Protein AF-Q08YK0-F1 (afdb_monomer)

Foldseek 3Di:
DDWDADPVGFIWDDDPPDTDTHDADPCQAAADDDDDADPQWDFDADPNSNPDPGCRHPHIHGLVPDPDDDFWDQADPDPPDDPVRRGTGGPDDPPDPDPPCVSVD

Structure (mmCIF, N/CA/C/O backbone):
data_AF-Q08YK0-F1
#
_entry.id   AF-Q08YK0-F1
#
loop_
_atom_site.group_PDB
_atom_site.id
_atom_site.type_symbol
_atom_site.label_atom_id
_atom_site.label_alt_id
_atom_site.label_comp_id
_atom_site.label_asym_id
_atom_site.label_entity_id
_atom_site.label_seq_id
_atom_site.pdbx_PDB_ins_code
_atom_site.Cartn_x
_atom_site.Cartn_y
_atom_site.Cartn_z
_atom_site.occupancy
_atom_site.B_iso_or_equiv
_atom_site.auth_seq_id
_atom_site.auth_comp_id
_atom_site.auth_asym_id
_atom_site.auth_atom_id
_atom_site.pdbx_PDB_model_num
ATOM 1 N N . MET A 1 1 ? 3.208 -12.835 19.524 1.00 45.16 1 MET A N 1
ATOM 2 C CA . MET A 1 1 ? 4.374 -13.366 18.784 1.00 45.16 1 MET A CA 1
ATOM 3 C C . MET A 1 1 ? 5.635 -12.758 19.377 1.00 45.16 1 MET A C 1
ATOM 5 O O . MET A 1 1 ? 5.637 -11.539 19.528 1.00 45.16 1 MET A O 1
ATOM 9 N N . PRO A 1 2 ? 6.655 -13.540 19.772 1.00 41.56 2 PRO A N 1
ATOM 10 C CA . PRO A 1 2 ? 7.908 -12.965 20.248 1.00 41.56 2 PRO A CA 1
ATOM 11 C C . PRO A 1 2 ? 8.547 -12.146 19.121 1.00 41.56 2 PRO A C 1
ATOM 13 O O . PRO A 1 2 ? 8.624 -12.598 17.980 1.00 41.56 2 PRO A O 1
ATOM 16 N N . GLN A 1 3 ? 8.937 -10.917 19.440 1.00 61.19 3 GLN A N 1
ATOM 17 C CA . GLN A 1 3 ? 9.507 -9.967 18.492 1.00 61.19 3 GLN A CA 1
ATOM 18 C C . GLN A 1 3 ? 11.016 -9.936 18.719 1.00 61.19 3 GLN A C 1
ATOM 20 O O . GLN A 1 3 ? 11.471 -9.548 19.791 1.00 61.19 3 GLN A O 1
ATOM 25 N N . GLY A 1 4 ? 11.778 -10.420 17.742 1.00 69.44 4 GLY A N 1
ATOM 26 C CA . GLY A 1 4 ? 13.235 -10.311 17.742 1.00 69.44 4 GLY A CA 1
ATOM 27 C C . GLY A 1 4 ? 13.683 -9.089 16.950 1.00 69.44 4 GLY A C 1
ATOM 28 O O . GLY A 1 4 ? 12.941 -8.591 16.103 1.00 69.44 4 GLY A O 1
ATOM 29 N N . PHE A 1 5 ? 14.909 -8.640 17.194 1.00 72.06 5 PHE A N 1
ATOM 30 C CA . PHE A 1 5 ? 15.600 -7.682 16.337 1.00 72.06 5 PHE A CA 1
ATOM 31 C C . PHE A 1 5 ? 16.789 -8.374 15.663 1.00 72.06 5 PHE A C 1
ATOM 33 O O . PHE A 1 5 ? 17.388 -9.281 16.246 1.00 72.06 5 PHE A O 1
ATOM 40 N N . THR A 1 6 ? 17.131 -7.973 14.440 1.00 75.94 6 THR A N 1
ATOM 41 C CA . THR A 1 6 ? 18.410 -8.341 13.820 1.00 75.94 6 THR A CA 1
ATOM 42 C C . THR A 1 6 ? 19.556 -7.607 14.523 1.00 75.94 6 THR A C 1
ATOM 44 O O . THR A 1 6 ? 19.335 -6.627 15.234 1.00 75.94 6 THR A O 1
ATOM 47 N N . GLN A 1 7 ? 20.802 -8.044 14.303 1.00 72.12 7 GLN A N 1
ATOM 48 C CA . GLN A 1 7 ? 21.986 -7.328 14.810 1.00 72.12 7 GLN A CA 1
ATOM 49 C C . GLN A 1 7 ? 22.096 -5.895 14.256 1.00 72.12 7 GLN A C 1
ATOM 51 O O . GLN A 1 7 ? 22.704 -5.037 14.883 1.00 72.12 7 GLN A O 1
ATOM 56 N N . GLU A 1 8 ? 21.464 -5.631 13.112 1.00 75.06 8 GLU A N 1
ATOM 57 C CA . GLU A 1 8 ? 21.407 -4.328 12.440 1.00 75.06 8 GLU A CA 1
ATOM 58 C C . GLU A 1 8 ? 20.214 -3.468 12.908 1.00 75.06 8 GLU A C 1
ATOM 60 O O . GLU A 1 8 ? 19.947 -2.409 12.345 1.00 75.06 8 GLU A O 1
ATOM 65 N N . GLY A 1 9 ? 19.470 -3.914 13.928 1.00 73.38 9 GLY A N 1
ATOM 66 C CA . GLY A 1 9 ? 18.362 -3.162 14.523 1.00 73.38 9 GLY A CA 1
ATOM 67 C C . GLY A 1 9 ? 17.024 -3.273 13.785 1.00 73.38 9 GLY A C 1
ATOM 68 O O . GLY A 1 9 ? 16.065 -2.603 14.166 1.00 73.38 9 GLY A O 1
ATOM 69 N N . ALA A 1 10 ? 16.914 -4.130 12.765 1.00 77.06 10 ALA A N 1
ATOM 70 C CA . ALA A 1 10 ? 15.643 -4.382 12.088 1.00 77.06 10 ALA A CA 1
ATOM 71 C C . ALA A 1 10 ? 14.719 -5.221 12.980 1.00 77.06 10 ALA A C 1
ATOM 73 O O . ALA A 1 10 ? 15.147 -6.218 13.560 1.00 77.06 10 ALA A O 1
ATOM 74 N N . ARG A 1 11 ? 13.436 -4.871 13.066 1.00 78.69 11 ARG A N 1
ATOM 75 C CA . ARG A 1 11 ? 12.419 -5.690 13.739 1.00 78.69 11 ARG A CA 1
ATOM 76 C C . ARG A 1 11 ? 12.080 -6.899 12.869 1.00 78.69 11 ARG A C 1
ATOM 78 O O . ARG A 1 11 ? 11.809 -6.740 11.687 1.00 78.69 11 ARG A O 1
ATOM 85 N N . LEU A 1 12 ? 12.047 -8.099 13.441 1.00 79.69 12 LEU A N 1
ATOM 86 C CA . LEU A 1 12 ? 11.685 -9.317 12.712 1.00 79.69 12 LEU A CA 1
ATOM 87 C C . LEU A 1 12 ? 10.182 -9.596 12.804 1.00 79.69 12 LEU A C 1
ATOM 89 O O . LEU A 1 12 ? 9.645 -9.834 13.891 1.00 79.69 12 LEU A O 1
ATOM 93 N N . GLU A 1 13 ? 9.519 -9.600 11.650 1.00 76.12 13 GLU A N 1
ATOM 94 C CA . GLU A 1 13 ? 8.150 -10.084 11.480 1.00 76.12 13 GLU A CA 1
ATOM 95 C C . GLU A 1 13 ? 8.174 -11.526 10.961 1.00 76.12 13 GLU A C 1
ATOM 97 O O . GLU A 1 13 ? 8.833 -11.846 9.974 1.00 76.12 13 GLU A O 1
ATOM 102 N N . TYR A 1 14 ? 7.450 -12.420 11.631 1.00 79.00 14 TYR A N 1
ATOM 103 C CA . TYR A 1 14 ? 7.334 -13.815 11.214 1.00 79.00 14 TYR A CA 1
ATOM 104 C C . TYR A 1 14 ? 6.021 -14.003 10.460 1.00 79.00 14 TYR A C 1
ATOM 106 O O . TYR A 1 14 ? 4.960 -14.137 11.073 1.00 79.00 14 TYR A O 1
ATOM 114 N N . LEU A 1 15 ? 6.105 -14.009 9.130 1.00 76.44 15 LEU A N 1
ATOM 115 C CA . LEU A 1 15 ? 5.005 -14.393 8.249 1.00 76.44 15 LEU A CA 1
ATOM 116 C C . LEU A 1 15 ? 5.152 -15.878 7.876 1.00 76.44 15 LEU A C 1
ATOM 118 O O . LEU A 1 15 ? 6.265 -16.414 7.936 1.00 76.44 15 LEU A O 1
ATOM 122 N N . PRO A 1 16 ? 4.065 -16.577 7.496 1.00 82.94 16 PRO A N 1
ATOM 123 C CA . PRO A 1 16 ? 4.165 -17.959 7.044 1.00 82.94 16 PRO A CA 1
ATOM 124 C C . PRO A 1 16 ? 5.216 -18.105 5.935 1.00 82.94 16 PRO A C 1
ATOM 126 O O . PRO A 1 16 ? 5.125 -17.458 4.896 1.00 82.94 16 PRO A O 1
ATOM 129 N N . GLY A 1 17 ? 6.218 -18.953 6.169 1.00 78.31 17 GLY A N 1
ATOM 130 C CA . GLY A 1 17 ? 7.243 -19.300 5.182 1.00 78.31 17 GLY A CA 1
ATOM 131 C C . GLY A 1 17 ? 8.576 -18.551 5.284 1.00 78.31 17 GLY A C 1
ATOM 132 O O . GLY A 1 17 ? 9.558 -19.086 4.777 1.00 78.31 17 GLY A O 1
ATOM 133 N N . ALA A 1 18 ? 8.670 -17.390 5.951 1.00 79.50 18 ALA A N 1
ATOM 134 C CA . ALA A 1 18 ? 9.956 -16.702 6.143 1.00 79.50 18 ALA A CA 1
ATOM 135 C C . ALA A 1 18 ? 9.923 -15.589 7.218 1.00 79.50 18 ALA A C 1
ATOM 137 O O . ALA A 1 18 ? 8.891 -14.933 7.405 1.00 79.50 18 ALA A O 1
ATOM 138 N N . PRO A 1 19 ? 11.055 -15.313 7.898 1.00 82.12 19 PRO A N 1
ATOM 139 C CA . PRO A 1 19 ? 11.236 -14.075 8.647 1.00 82.12 19 PRO A CA 1
ATOM 140 C C . PRO A 1 19 ? 11.433 -12.890 7.692 1.00 82.12 19 PRO A C 1
ATOM 142 O O . PRO A 1 19 ? 12.162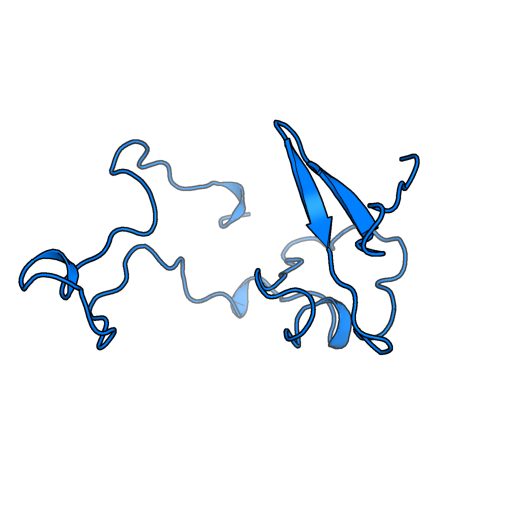 -12.985 6.706 1.00 82.12 19 PRO A O 1
ATOM 145 N N . HIS A 1 20 ? 10.812 -11.762 8.017 1.00 76.25 20 HIS A N 1
ATOM 146 C CA . HIS A 1 20 ? 10.871 -10.528 7.243 1.00 76.25 20 HIS A CA 1
ATOM 147 C C . HIS A 1 20 ? 11.476 -9.420 8.117 1.00 76.25 20 HIS A C 1
ATOM 149 O O . HIS A 1 20 ? 10.877 -9.058 9.136 1.00 76.25 20 HIS A O 1
ATOM 155 N N . PRO A 1 21 ? 12.667 -8.895 7.778 1.00 78.69 21 PRO A N 1
ATOM 156 C CA . PRO A 1 21 ? 13.236 -7.756 8.480 1.00 78.69 21 PRO A CA 1
ATOM 157 C C . PRO A 1 21 ? 12.475 -6.482 8.107 1.00 78.69 21 PRO A C 1
ATOM 159 O O . PRO A 1 21 ? 12.296 -6.152 6.936 1.00 78.69 21 PRO A O 1
ATOM 162 N N . LEU A 1 22 ? 12.033 -5.758 9.124 1.00 73.69 22 LEU A N 1
ATOM 163 C CA . LEU A 1 22 ? 11.403 -4.455 9.018 1.00 73.69 22 LEU A CA 1
ATOM 164 C C . LEU A 1 22 ? 12.361 -3.411 9.576 1.00 73.69 22 LEU A C 1
ATOM 166 O O . LEU A 1 22 ? 12.861 -3.556 10.690 1.00 73.69 22 LEU A O 1
ATOM 170 N N . HIS A 1 23 ? 12.558 -2.325 8.841 1.00 73.50 23 HIS A N 1
ATOM 171 C CA . HIS A 1 23 ? 13.231 -1.129 9.340 1.00 73.50 23 HIS A CA 1
ATOM 172 C C . HIS A 1 23 ? 12.153 -0.082 9.641 1.00 73.50 23 HIS A C 1
ATOM 174 O O . HIS A 1 23 ? 11.753 0.651 8.736 1.00 73.50 23 HIS A O 1
ATOM 180 N N . PRO A 1 24 ? 11.567 -0.081 10.854 1.00 64.50 24 PRO A N 1
ATOM 181 C CA . PRO A 1 24 ? 10.570 0.912 11.209 1.00 64.50 24 PRO A CA 1
ATOM 182 C C . PRO A 1 24 ? 11.254 2.263 11.411 1.00 64.50 24 PRO A C 1
ATOM 184 O O . PRO A 1 24 ? 12.083 2.412 12.308 1.00 64.50 24 PRO A O 1
ATOM 187 N N . ASP A 1 25 ? 10.891 3.255 10.603 1.00 64.44 25 ASP A N 1
ATOM 188 C CA . ASP A 1 25 ? 11.270 4.633 10.888 1.00 64.44 25 ASP A CA 1
ATOM 189 C C . ASP A 1 25 ? 10.519 5.136 12.136 1.00 64.44 25 A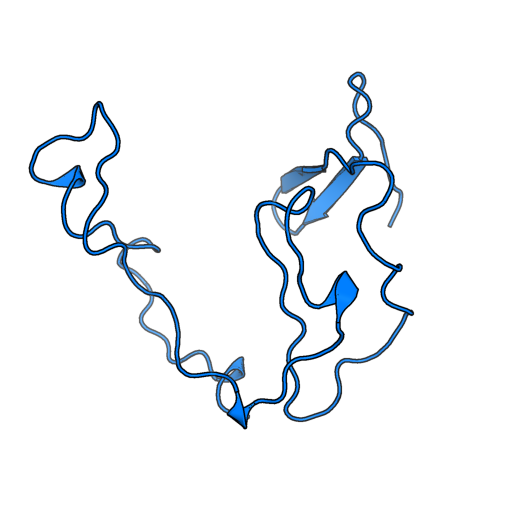SP A C 1
ATOM 191 O O . ASP A 1 25 ? 9.330 4.829 12.320 1.00 64.44 25 ASP A O 1
ATOM 195 N N . PRO A 1 26 ? 11.168 5.927 13.009 1.00 54.19 26 PRO A N 1
ATOM 196 C CA . PRO A 1 26 ? 10.478 6.616 14.090 1.00 54.19 26 PRO A CA 1
ATOM 197 C C . PRO A 1 26 ? 9.372 7.510 13.505 1.00 54.19 26 PRO A C 1
ATOM 199 O O . PRO A 1 26 ? 9.657 8.444 12.761 1.00 54.19 26 PRO A O 1
ATOM 202 N N . GLY A 1 27 ? 8.107 7.225 13.831 1.00 58.34 27 GLY A N 1
ATOM 203 C CA . GLY A 1 27 ? 6.958 8.002 13.344 1.00 58.34 27 GLY A CA 1
ATOM 204 C C . GLY A 1 27 ? 6.108 7.334 12.259 1.00 58.34 27 GLY A C 1
ATOM 205 O O . GLY A 1 27 ? 5.318 8.026 11.618 1.00 58.34 27 GLY A O 1
ATOM 206 N N . GLN A 1 28 ? 6.225 6.014 12.061 1.00 61.25 28 GLN A N 1
ATOM 207 C CA . GLN A 1 28 ? 5.308 5.217 11.229 1.00 61.25 28 GLN A CA 1
ATOM 208 C C . GLN A 1 28 ? 3.854 5.235 11.745 1.00 61.25 28 GLN A C 1
ATOM 210 O O . GLN A 1 28 ? 3.366 4.234 12.263 1.00 61.25 28 GLN A O 1
ATOM 215 N N . GLY A 1 29 ? 3.156 6.356 11.554 1.00 57.97 29 GLY A N 1
ATOM 216 C CA . GLY A 1 29 ? 1.730 6.520 11.830 1.00 57.97 29 GLY A CA 1
ATOM 217 C C . GLY A 1 29 ? 1.320 6.227 13.281 1.00 57.97 29 GLY A C 1
ATOM 218 O O . GLY A 1 29 ? 2.124 5.799 14.110 1.00 57.97 29 GLY A O 1
ATOM 219 N N . PRO A 1 30 ? 0.054 6.475 13.639 1.00 61.12 30 PRO A N 1
ATOM 220 C CA . PRO A 1 30 ? -0.488 5.893 14.850 1.00 61.12 30 PRO A CA 1
ATOM 221 C C . PRO A 1 30 ? -0.464 4.363 14.727 1.00 61.12 30 PRO A C 1
ATOM 223 O O . PRO A 1 30 ? -0.619 3.794 13.643 1.00 61.12 30 PRO A O 1
ATOM 226 N N . ALA A 1 31 ? -0.254 3.680 15.853 1.00 63.91 31 ALA A N 1
ATOM 227 C CA . ALA A 1 31 ? -0.525 2.253 15.904 1.00 63.91 31 ALA A CA 1
ATOM 228 C C . ALA A 1 31 ? -2.003 2.043 15.548 1.00 63.91 31 ALA A C 1
ATOM 230 O O . ALA A 1 31 ? -2.867 2.750 16.069 1.00 63.91 31 ALA A O 1
ATOM 231 N N . LEU A 1 32 ? -2.293 1.082 14.668 1.00 67.69 32 LEU A N 1
ATOM 232 C CA . LEU A 1 32 ? -3.659 0.586 14.561 1.00 67.69 32 LEU A CA 1
ATOM 233 C C . LEU A 1 32 ? -4.019 -0.001 15.916 1.00 67.69 32 LEU A C 1
ATOM 235 O O . LEU A 1 32 ? -3.292 -0.858 16.420 1.00 67.69 32 LEU A O 1
ATOM 239 N N . GLU A 1 33 ? -5.107 0.483 16.500 1.00 69.81 33 GLU A N 1
ATOM 240 C CA . GLU A 1 33 ? -5.656 -0.152 17.686 1.00 69.81 33 GLU A CA 1
ATOM 241 C C . GLU A 1 33 ? -6.016 -1.602 17.356 1.00 69.81 33 GLU A C 1
ATOM 243 O O . GLU A 1 33 ? -6.456 -1.915 16.242 1.00 69.81 33 GLU A O 1
ATOM 248 N N . ASP A 1 34 ? -5.808 -2.490 18.326 1.00 73.69 34 ASP A N 1
ATOM 249 C CA . ASP A 1 34 ? -6.214 -3.881 18.195 1.00 73.69 34 ASP A CA 1
ATOM 250 C C . ASP A 1 34 ? -7.717 -3.929 17.893 1.00 73.69 34 ASP A C 1
ATOM 252 O O . ASP A 1 34 ? -8.546 -3.411 18.642 1.00 73.69 34 ASP A O 1
ATOM 256 N N . GLY A 1 35 ? -8.078 -4.541 16.769 1.00 79.75 35 GLY A N 1
ATOM 257 C CA . GLY A 1 35 ? -9.445 -4.484 16.280 1.00 79.75 35 GLY A CA 1
ATOM 258 C C . GLY A 1 35 ? -9.720 -5.474 15.163 1.00 79.75 35 GLY A C 1
ATOM 259 O O . GLY A 1 35 ? -8.822 -5.969 14.480 1.00 79.75 35 GLY A O 1
ATOM 260 N N . VAL A 1 36 ? -11.002 -5.772 14.981 1.00 89.19 36 VAL A N 1
ATOM 261 C CA . VAL A 1 36 ? -11.488 -6.591 13.870 1.00 89.19 36 VAL A CA 1
ATOM 262 C C . VAL A 1 36 ? -11.846 -5.662 12.717 1.00 89.19 36 VAL A C 1
ATOM 264 O O . VAL A 1 36 ? -12.539 -4.666 12.919 1.00 89.19 36 VAL A O 1
ATOM 267 N N . VAL A 1 37 ? -11.395 -5.992 11.504 1.00 91.50 37 VAL A N 1
ATOM 268 C CA . VAL A 1 37 ? -11.788 -5.255 10.296 1.00 91.50 37 VAL A CA 1
ATOM 269 C C . VAL A 1 37 ? -13.316 -5.335 10.147 1.00 91.50 37 VAL A C 1
ATOM 271 O O . VAL A 1 37 ? -13.853 -6.448 10.117 1.00 91.50 37 VAL A O 1
ATOM 274 N N . PRO A 1 38 ? -14.035 -4.201 10.060 1.00 92.44 38 PRO A N 1
ATOM 275 C CA . PRO A 1 38 ? -15.485 -4.207 9.925 1.00 92.44 38 PRO A CA 1
ATOM 276 C C . PRO A 1 38 ? -15.956 -4.927 8.652 1.00 92.44 38 PRO A C 1
ATOM 278 O O . PRO A 1 38 ? -15.213 -5.011 7.668 1.00 92.44 38 PRO A O 1
ATOM 281 N N . PRO A 1 39 ? -17.217 -5.391 8.609 1.00 94.62 39 PRO A N 1
ATOM 282 C CA . PRO A 1 39 ? -17.804 -5.911 7.379 1.00 94.62 39 PRO A CA 1
ATOM 283 C C . PRO A 1 39 ? -17.685 -4.907 6.225 1.00 94.62 39 PRO A C 1
ATOM 285 O O . PRO A 1 39 ? -17.862 -3.702 6.420 1.00 94.62 39 PRO A O 1
ATOM 288 N N . ARG A 1 40 ? -17.406 -5.408 5.013 1.00 95.12 40 ARG A N 1
ATOM 289 C CA . ARG A 1 40 ? -17.235 -4.609 3.783 1.00 95.12 40 ARG A CA 1
ATOM 290 C C . ARG A 1 40 ? -16.152 -3.523 3.866 1.00 95.12 40 ARG A C 1
ATOM 292 O O . ARG A 1 40 ? -16.206 -2.550 3.117 1.00 95.12 40 ARG A O 1
ATOM 299 N N . HIS A 1 41 ? -15.175 -3.694 4.750 1.00 94.81 41 HIS A N 1
ATOM 300 C CA . HIS A 1 41 ? -13.999 -2.841 4.848 1.00 94.81 41 HIS A CA 1
ATOM 301 C C . HIS A 1 41 ? -12.722 -3.653 4.639 1.00 94.81 41 HIS A C 1
ATOM 303 O O . HIS A 1 41 ? -12.707 -4.875 4.780 1.00 94.81 41 HIS A O 1
ATOM 309 N N . TYR A 1 42 ? -11.643 -2.954 4.307 1.00 94.19 42 TYR A N 1
ATOM 310 C CA . TYR A 1 42 ? -10.346 -3.546 4.026 1.00 94.19 42 TYR A CA 1
ATOM 311 C C . TYR A 1 42 ? -9.256 -2.831 4.813 1.00 94.19 42 TYR A C 1
ATOM 313 O O . TYR A 1 42 ? -9.176 -1.603 4.825 1.00 94.19 42 TYR A O 1
ATOM 321 N N . LEU A 1 43 ? -8.391 -3.624 5.440 1.00 92.06 43 LEU A N 1
ATOM 322 C CA . LEU A 1 43 ? -7.088 -3.169 5.897 1.00 92.06 43 LEU A CA 1
ATOM 323 C C . LEU A 1 43 ? -6.130 -3.215 4.703 1.00 92.06 43 LEU A C 1
ATOM 325 O O . LEU A 1 43 ? -5.906 -4.295 4.153 1.00 92.06 43 LEU A O 1
ATOM 329 N N . VAL A 1 44 ? -5.567 -2.073 4.305 1.00 92.56 44 VAL A N 1
ATOM 330 C CA . VAL A 1 44 ? -4.569 -2.012 3.226 1.00 92.56 44 VAL A CA 1
ATOM 331 C C . VAL A 1 44 ? -3.234 -1.521 3.763 1.00 92.56 44 VAL A C 1
ATOM 333 O O . VAL A 1 44 ? -3.176 -0.624 4.602 1.00 92.56 44 VAL A O 1
ATOM 336 N N . LEU A 1 45 ? -2.156 -2.137 3.288 1.00 89.06 45 LEU A N 1
ATOM 337 C CA 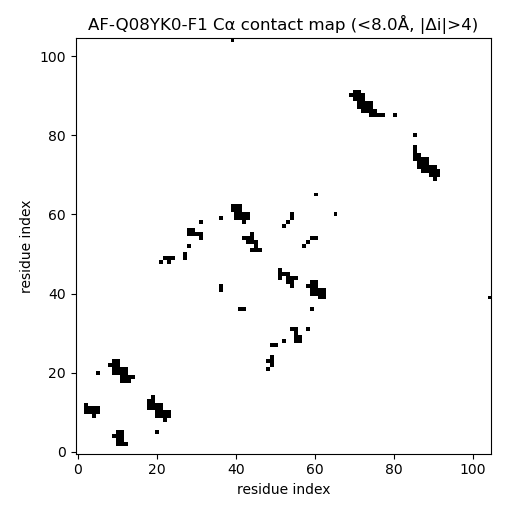. LEU A 1 45 ? -0.791 -1.870 3.724 1.00 89.06 45 LEU A CA 1
ATOM 338 C C . LEU A 1 45 ? 0.103 -1.778 2.491 1.00 89.06 45 LEU A C 1
ATOM 340 O O . LEU A 1 45 ? -0.030 -2.595 1.579 1.00 89.06 45 LEU A O 1
ATOM 344 N N . GLY A 1 46 ? 0.994 -0.790 2.456 1.00 87.69 46 GLY A N 1
ATOM 345 C CA . GLY A 1 46 ? 1.999 -0.692 1.400 1.00 87.69 46 GLY A CA 1
ATOM 346 C C . GLY A 1 46 ? 3.228 -1.545 1.707 1.00 87.69 46 GLY A C 1
ATOM 347 O O . GLY A 1 46 ? 3.689 -1.581 2.846 1.00 87.69 46 GLY A O 1
ATOM 348 N N . ASP A 1 47 ? 3.810 -2.175 0.685 1.00 84.38 47 ASP A N 1
ATOM 349 C CA . ASP A 1 47 ? 5.006 -3.018 0.847 1.00 84.38 47 ASP A CA 1
ATOM 350 C C . ASP A 1 47 ? 6.209 -2.226 1.382 1.00 84.38 47 ASP A C 1
ATOM 352 O O . ASP A 1 47 ? 6.970 -2.720 2.215 1.00 84.38 47 ASP A O 1
ATOM 356 N N . HIS A 1 48 ? 6.351 -0.956 0.980 1.00 83.19 48 HIS A N 1
ATOM 357 C CA . HIS A 1 48 ? 7.346 -0.049 1.552 1.00 83.19 48 HIS A CA 1
ATOM 358 C C . HIS A 1 48 ? 6.857 0.500 2.899 1.00 83.19 48 HIS A C 1
ATOM 360 O O . HIS A 1 48 ? 6.536 1.679 3.040 1.00 83.19 48 HIS A O 1
ATOM 366 N N . ARG A 1 49 ? 6.787 -0.385 3.900 1.00 79.00 49 ARG A N 1
ATOM 367 C CA . ARG A 1 49 ? 6.162 -0.136 5.207 1.00 79.00 49 ARG A CA 1
ATOM 368 C C . ARG A 1 49 ? 6.620 1.165 5.865 1.00 79.00 49 ARG A C 1
ATOM 370 O O . ARG A 1 49 ? 5.774 1.850 6.441 1.00 79.00 49 ARG A O 1
ATOM 377 N N . GLY A 1 50 ? 7.922 1.475 5.817 1.00 75.69 50 GLY A N 1
ATOM 378 C CA . GLY A 1 50 ? 8.545 2.694 6.368 1.00 75.69 50 GLY A CA 1
ATOM 379 C C . GLY A 1 50 ? 8.007 3.989 5.761 1.00 75.69 50 GLY A C 1
ATOM 380 O O . GLY A 1 50 ? 7.841 4.979 6.461 1.00 75.69 50 GLY A O 1
ATOM 381 N N . ASN A 1 51 ? 7.629 3.940 4.485 1.00 80.31 51 ASN A N 1
ATOM 382 C CA . ASN A 1 51 ? 7.278 5.102 3.680 1.00 80.31 51 ASN A CA 1
ATOM 383 C C . ASN A 1 51 ? 5.937 4.899 2.953 1.00 80.31 51 ASN A C 1
ATOM 385 O O . ASN A 1 51 ? 5.825 5.063 1.737 1.00 80.31 51 ASN A O 1
ATOM 389 N N . SER A 1 52 ? 4.912 4.485 3.699 1.00 82.94 52 SER A N 1
ATOM 390 C CA . SER A 1 52 ? 3.556 4.329 3.177 1.00 82.94 52 SER A CA 1
ATOM 391 C C . SER A 1 52 ? 2.550 4.992 4.110 1.00 82.94 52 SER A C 1
ATOM 393 O O . SER A 1 52 ? 2.459 4.642 5.285 1.00 82.94 52 SER A O 1
ATOM 395 N N . SER A 1 53 ? 1.787 5.945 3.571 1.00 88.12 53 SER A N 1
ATOM 396 C CA . SER A 1 53 ? 0.574 6.457 4.209 1.00 88.12 53 SER A CA 1
ATOM 397 C C . SER A 1 53 ? -0.576 5.522 3.846 1.00 88.12 53 SER A C 1
ATOM 399 O O . SER A 1 53 ? -1.222 5.687 2.811 1.00 88.12 53 SER A O 1
ATOM 401 N N . ASP A 1 54 ? -0.783 4.494 4.663 1.00 89.25 54 ASP A N 1
ATOM 402 C CA . ASP A 1 54 ? -1.786 3.447 4.453 1.00 89.25 54 ASP A CA 1
ATOM 403 C C . ASP A 1 54 ? -2.786 3.379 5.620 1.00 89.25 54 ASP A C 1
ATOM 405 O O . ASP A 1 54 ? -2.885 4.327 6.403 1.00 89.25 54 ASP A O 1
ATOM 409 N N . SER A 1 55 ? -3.546 2.285 5.758 1.00 90.00 55 SER A N 1
ATOM 410 C CA . SER A 1 55 ? -4.588 2.176 6.786 1.00 90.00 55 SER A CA 1
ATOM 411 C C . SER A 1 55 ? -4.094 2.434 8.209 1.00 90.00 55 SER A C 1
ATOM 413 O O . SER A 1 55 ? -4.901 2.797 9.060 1.00 90.00 55 SER A O 1
ATOM 415 N N . ARG A 1 56 ? -2.786 2.315 8.476 1.00 85.50 56 ARG A N 1
ATOM 416 C CA . ARG A 1 56 ? -2.198 2.713 9.762 1.00 85.50 56 ARG A CA 1
ATOM 417 C C . ARG A 1 56 ? -2.369 4.198 10.064 1.00 85.50 56 ARG A C 1
ATOM 419 O O . ARG A 1 56 ? -2.548 4.559 11.214 1.00 85.50 56 ARG A O 1
ATOM 426 N N . ALA A 1 57 ? -2.333 5.050 9.044 1.00 84.31 57 ALA A N 1
ATOM 427 C CA . ALA A 1 57 ? -2.462 6.495 9.184 1.00 84.31 57 ALA A CA 1
ATOM 428 C C . ALA A 1 57 ? -3.914 6.986 9.127 1.00 84.31 57 ALA A C 1
ATOM 430 O O . ALA A 1 57 ? -4.247 7.960 9.799 1.00 84.31 57 ALA A O 1
ATOM 431 N N . TRP A 1 58 ? -4.768 6.345 8.322 1.00 87.94 58 TRP A N 1
ATOM 432 C CA . TRP A 1 58 ? -6.092 6.889 7.983 1.00 87.94 58 TRP A CA 1
ATOM 433 C C . TRP A 1 58 ? -7.268 5.900 8.107 1.00 87.94 58 TRP A C 1
ATOM 435 O O . TRP A 1 58 ? -8.399 6.267 7.795 1.00 87.94 58 TRP A O 1
ATOM 445 N N . GLY A 1 59 ? -7.053 4.678 8.608 1.00 89.12 59 GLY A N 1
ATOM 446 C CA . GLY A 1 59 ? -8.118 3.711 8.914 1.00 89.12 59 GLY A CA 1
ATOM 447 C C . GLY A 1 59 ? -8.480 2.749 7.773 1.00 89.12 59 GLY A C 1
ATOM 448 O O . GLY A 1 59 ? -7.741 2.580 6.804 1.00 89.12 59 GLY A O 1
ATOM 449 N N . PHE A 1 60 ? -9.606 2.043 7.902 1.00 92.69 60 PHE A N 1
ATOM 450 C CA . PHE A 1 60 ? -10.019 1.016 6.935 1.00 92.69 60 PHE A CA 1
ATOM 451 C C . PHE A 1 60 ? -10.652 1.604 5.662 1.00 92.69 60 PHE A C 1
ATOM 453 O O . PHE A 1 60 ? -11.318 2.635 5.704 1.00 92.69 60 PHE A O 1
ATOM 460 N N . VAL A 1 61 ? -10.500 0.907 4.531 1.00 94.12 61 VAL A N 1
ATOM 461 C CA . VAL A 1 61 ? -11.075 1.295 3.231 1.00 94.12 61 VAL A CA 1
ATOM 462 C C . VAL A 1 61 ? -12.436 0.620 3.020 1.00 94.12 61 VAL A C 1
ATOM 464 O O . VAL A 1 61 ? -12.483 -0.611 3.017 1.00 94.12 61 VAL A O 1
ATOM 467 N N . PRO A 1 62 ? -13.530 1.361 2.778 1.00 96.06 62 PRO A N 1
ATOM 468 C CA . PRO A 1 62 ? -14.813 0.774 2.390 1.00 96.06 62 PRO A CA 1
ATOM 469 C C . PRO A 1 62 ? -14.754 0.065 1.026 1.00 96.06 62 PRO A C 1
ATOM 471 O O . PRO A 1 62 ? -14.062 0.514 0.108 1.00 96.06 62 PRO A O 1
ATOM 474 N N . ARG A 1 63 ? -15.508 -1.029 0.856 1.00 95.44 63 ARG A N 1
ATOM 475 C CA . ARG A 1 63 ? -15.522 -1.858 -0.369 1.00 95.44 63 ARG A CA 1
ATOM 476 C C . ARG A 1 63 ? -15.779 -1.061 -1.645 1.00 95.44 63 ARG A C 1
ATOM 478 O O . ARG A 1 63 ? -15.195 -1.375 -2.684 1.00 95.44 63 ARG A O 1
ATOM 485 N N . GLU A 1 64 ? -16.678 -0.092 -1.581 1.00 96.69 64 GLU A N 1
ATOM 486 C CA . GLU A 1 64 ? -17.091 0.774 -2.688 1.00 96.69 64 GLU A CA 1
ATOM 487 C C . GLU A 1 64 ? -15.956 1.643 -3.241 1.00 96.69 64 GLU A C 1
ATOM 489 O O . GLU A 1 64 ? -16.008 2.027 -4.406 1.00 96.69 64 GLU A O 1
ATOM 494 N N . ASN A 1 65 ? -14.902 1.884 -2.457 1.00 97.06 65 ASN A N 1
ATOM 495 C CA . ASN A 1 65 ? -13.737 2.648 -2.901 1.00 97.06 65 ASN A CA 1
ATOM 49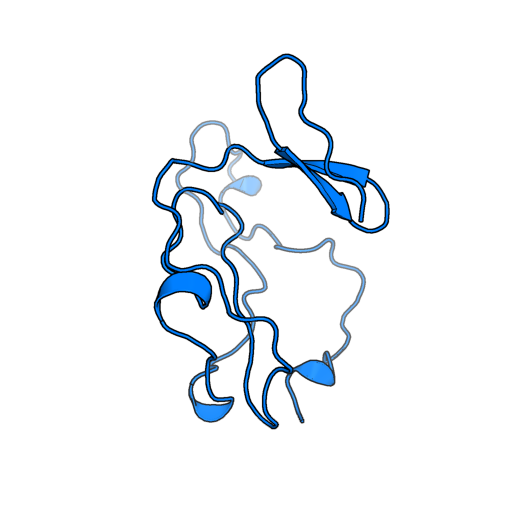6 C C . ASN A 1 65 ? -12.723 1.786 -3.679 1.00 97.06 65 ASN A C 1
ATOM 498 O O . ASN A 1 65 ? -11.761 2.318 -4.233 1.00 97.06 65 ASN A O 1
ATOM 502 N N . LEU A 1 66 ? -12.901 0.458 -3.733 1.00 94.94 66 LEU A N 1
ATOM 503 C CA . LEU A 1 66 ? -11.998 -0.435 -4.461 1.00 94.94 66 LEU A CA 1
ATOM 504 C C . LEU A 1 66 ? -12.387 -0.547 -5.940 1.00 94.94 66 LEU A C 1
ATOM 506 O O . LEU A 1 66 ? -13.410 -1.145 -6.280 1.00 94.94 66 LEU A O 1
ATOM 510 N N . LEU A 1 67 ? -11.507 -0.056 -6.816 1.00 94.50 67 LEU A N 1
ATOM 511 C CA . LEU A 1 67 ? -11.692 -0.093 -8.272 1.00 94.50 67 LEU A CA 1
ATOM 512 C C . LEU A 1 67 ? -11.355 -1.452 -8.901 1.00 94.50 67 LEU A C 1
ATOM 514 O O . LEU A 1 67 ? -12.012 -1.881 -9.845 1.00 94.50 67 LEU A O 1
ATOM 518 N N . GLY A 1 68 ? -10.325 -2.140 -8.408 1.00 90.94 68 GLY A N 1
ATOM 519 C CA . GLY A 1 68 ? -9.863 -3.392 -9.001 1.00 90.94 68 GLY A CA 1
ATOM 520 C C . GLY A 1 68 ? -8.524 -3.862 -8.444 1.00 90.94 68 GLY A C 1
ATOM 521 O O . GLY A 1 68 ? -7.992 -3.290 -7.495 1.00 90.94 68 GLY A O 1
ATOM 522 N N . ARG A 1 69 ? -7.982 -4.923 -9.047 1.00 88.31 69 ARG A N 1
ATOM 523 C CA . ARG A 1 69 ? -6.702 -5.537 -8.671 1.00 88.31 69 ARG A CA 1
ATOM 524 C C . ARG A 1 69 ? -5.638 -5.217 -9.718 1.00 88.31 69 ARG A C 1
ATOM 526 O O . ARG A 1 69 ? -5.867 -5.439 -10.904 1.00 88.31 69 ARG A O 1
ATOM 533 N N . ALA A 1 70 ? -4.466 -4.760 -9.283 1.00 90.31 70 ALA A N 1
ATOM 534 C CA . ALA A 1 70 ? -3.303 -4.643 -10.158 1.00 90.31 70 ALA A CA 1
ATOM 535 C C . ALA A 1 70 ? -2.799 -6.045 -10.552 1.00 90.31 70 ALA A C 1
ATOM 537 O O . ALA A 1 70 ? -2.591 -6.893 -9.685 1.00 90.31 70 ALA A O 1
ATOM 538 N N . VAL A 1 71 ? -2.618 -6.295 -11.853 1.00 87.38 71 VAL A N 1
ATOM 539 C CA . VAL A 1 71 ? -2.230 -7.621 -12.387 1.00 87.38 71 VAL A CA 1
ATOM 540 C C . VAL A 1 71 ? -0.905 -7.620 -13.151 1.00 87.38 71 VAL A C 1
ATOM 542 O O . VAL A 1 71 ? -0.228 -8.644 -13.210 1.00 87.38 71 VAL A O 1
ATOM 545 N N . ALA A 1 72 ? -0.507 -6.478 -13.704 1.00 89.69 72 ALA A N 1
ATOM 546 C CA . ALA A 1 72 ? 0.722 -6.334 -14.470 1.00 89.69 72 ALA A CA 1
ATOM 547 C C . ALA A 1 72 ? 1.225 -4.889 -14.414 1.00 89.69 72 ALA A C 1
ATOM 549 O O . ALA A 1 72 ? 0.449 -3.953 -14.206 1.00 89.69 72 ALA A O 1
ATOM 550 N N . ILE A 1 73 ? 2.522 -4.718 -14.649 1.00 90.06 73 ILE A N 1
ATOM 551 C CA . ILE A 1 73 ? 3.147 -3.430 -14.929 1.00 90.06 73 ILE A CA 1
ATOM 552 C C . ILE A 1 73 ? 3.209 -3.302 -16.456 1.00 90.06 73 ILE A C 1
ATOM 554 O O . ILE A 1 73 ? 3.958 -4.047 -17.095 1.00 90.06 73 ILE A O 1
ATOM 558 N N . PRO A 1 74 ? 2.434 -2.392 -17.072 1.00 90.50 74 PRO A N 1
ATOM 559 C CA . PRO A 1 74 ? 2.402 -2.276 -18.528 1.00 90.50 74 PRO A CA 1
ATOM 560 C C . PRO A 1 74 ? 3.737 -1.780 -19.095 1.00 90.50 74 PRO A C 1
ATOM 562 O O . PRO A 1 74 ? 4.124 -2.193 -20.186 1.00 90.50 74 PRO A O 1
ATOM 565 N N . TYR A 1 75 ? 4.454 -0.937 -18.347 1.00 93.69 75 TYR A N 1
ATOM 566 C CA . TYR A 1 75 ? 5.728 -0.350 -18.747 1.00 93.69 75 TYR A CA 1
ATOM 567 C C . TYR A 1 75 ? 6.601 -0.004 -17.532 1.00 93.69 75 TYR A C 1
ATOM 569 O O . TYR A 1 75 ? 6.083 0.501 -16.534 1.00 93.69 75 TYR A O 1
ATOM 577 N N . SER A 1 76 ? 7.919 -0.204 -17.632 1.00 9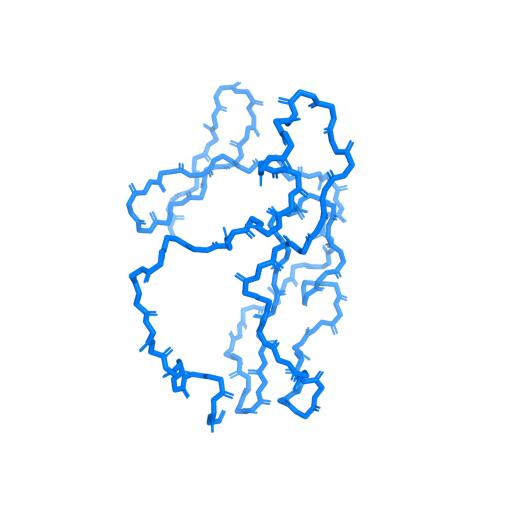2.12 76 SER A N 1
ATOM 578 C CA . SER A 1 76 ? 8.897 0.249 -16.632 1.00 92.12 76 SER A CA 1
ATOM 579 C C . SER A 1 76 ? 10.084 0.974 -17.278 1.00 92.12 76 SER A C 1
ATOM 581 O O . SER A 1 76 ? 10.772 0.390 -18.114 1.00 92.12 76 SER A O 1
ATOM 583 N N . PRO A 1 77 ? 10.402 2.224 -16.884 1.00 91.38 77 PRO A N 1
ATOM 584 C CA . PRO A 1 77 ? 11.532 2.948 -17.453 1.00 91.38 77 PRO A CA 1
ATOM 585 C C . PRO A 1 77 ? 12.892 2.468 -16.930 1.00 91.38 77 PRO A C 1
ATOM 587 O O . PRO A 1 77 ? 13.904 2.883 -17.491 1.00 91.38 77 PRO A O 1
ATOM 590 N N . ARG A 1 78 ? 12.918 1.613 -15.894 1.00 90.75 78 ARG A N 1
ATOM 591 C CA . ARG A 1 78 ? 14.126 1.190 -15.171 1.00 90.75 78 ARG A CA 1
ATOM 592 C C . ARG A 1 78 ? 15.256 0.796 -16.130 1.00 90.75 78 ARG A C 1
ATOM 594 O O . ARG A 1 78 ? 15.051 0.075 -17.110 1.00 90.75 78 ARG A O 1
ATOM 601 N N . GLU A 1 79 ? 16.456 1.281 -15.839 1.00 92.56 79 GLU A N 1
ATOM 602 C CA . GLU A 1 79 ? 17.659 0.900 -16.576 1.00 92.56 79 GLU A CA 1
ATOM 603 C C . GLU A 1 79 ? 18.004 -0.580 -16.350 1.00 92.56 79 GLU A C 1
ATOM 605 O O . GLU A 1 79 ? 17.698 -1.154 -15.304 1.00 92.56 79 GLU A O 1
ATOM 610 N N . GLY A 1 80 ? 18.626 -1.213 -17.345 1.00 87.56 80 GLY A N 1
ATOM 611 C CA . GLY A 1 80 ? 19.027 -2.623 -17.269 1.00 87.56 80 GLY A CA 1
ATOM 612 C C . GLY A 1 80 ? 17.927 -3.644 -17.586 1.00 87.56 80 GLY A C 1
ATOM 613 O O . GLY A 1 80 ? 18.196 -4.83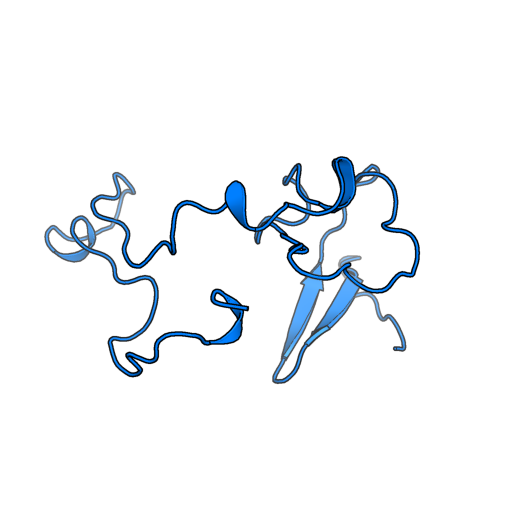7 -17.525 1.00 87.56 80 GLY A O 1
ATOM 614 N N . LEU A 1 81 ? 16.717 -3.207 -17.955 1.00 86.56 81 LEU A N 1
ATOM 615 C CA . LEU A 1 81 ? 15.679 -4.091 -18.499 1.00 86.56 81 LEU A CA 1
ATOM 616 C C . LEU A 1 81 ? 15.870 -4.291 -20.007 1.00 86.56 81 LEU A C 1
ATOM 618 O O . LEU A 1 81 ? 16.042 -3.309 -20.742 1.00 86.56 81 LEU A O 1
ATOM 622 N N . SER A 1 82 ? 15.766 -5.533 -20.485 1.00 85.69 82 SER A N 1
ATOM 623 C CA . SER A 1 82 ? 15.666 -5.821 -21.919 1.00 85.69 82 SER A CA 1
ATOM 624 C C . SER A 1 82 ? 14.385 -5.233 -22.523 1.00 85.69 82 SER A C 1
ATOM 626 O O . SER A 1 82 ? 13.435 -4.879 -21.821 1.00 85.69 82 SER A O 1
ATOM 628 N N . GLY A 1 83 ? 14.326 -5.163 -23.858 1.00 82.44 83 GLY A N 1
ATOM 629 C CA . GLY A 1 83 ? 13.142 -4.674 -24.567 1.00 82.44 83 GLY A CA 1
AT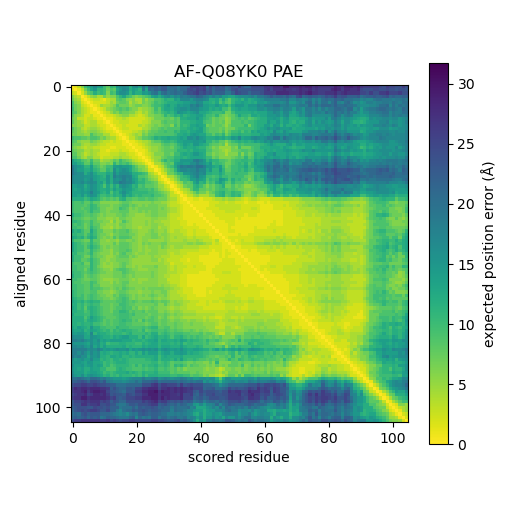OM 630 C C . GLY A 1 83 ? 11.860 -5.413 -24.173 1.00 82.44 83 GLY A C 1
ATOM 631 O O . GLY A 1 83 ? 10.828 -4.776 -24.022 1.00 82.44 83 GLY A O 1
ATOM 632 N N . ARG A 1 84 ? 11.921 -6.728 -23.929 1.00 80.81 84 ARG A N 1
ATOM 633 C CA . ARG A 1 84 ? 10.756 -7.512 -23.491 1.00 80.81 84 ARG A CA 1
ATOM 634 C C . ARG A 1 84 ? 10.443 -7.327 -22.007 1.00 80.81 84 ARG A C 1
ATOM 636 O O . ARG A 1 84 ? 9.278 -7.296 -21.662 1.00 80.81 84 ARG A O 1
ATOM 643 N N . GLU A 1 85 ? 11.441 -7.179 -21.140 1.00 82.12 85 GLU A N 1
ATOM 644 C CA . GLU A 1 85 ? 11.217 -6.961 -19.697 1.00 82.12 85 GLU A CA 1
ATOM 645 C C . GLU A 1 85 ? 10.700 -5.553 -19.383 1.00 82.12 85 GLU A C 1
ATOM 647 O O . GLU A 1 85 ? 10.112 -5.319 -18.333 1.00 82.12 85 GLU A O 1
ATOM 652 N N . ARG A 1 86 ? 10.910 -4.598 -20.292 1.00 89.81 86 ARG A N 1
ATOM 653 C CA . ARG A 1 86 ? 10.401 -3.227 -20.179 1.00 89.81 86 ARG A CA 1
ATOM 654 C C . ARG A 1 86 ? 8.883 -3.143 -20.300 1.00 89.81 86 ARG A C 1
ATOM 656 O O . ARG A 1 86 ? 8.283 -2.234 -19.729 1.00 89.81 86 ARG A O 1
ATOM 663 N N . TRP A 1 87 ? 8.285 -4.060 -21.050 1.00 88.00 87 TRP A N 1
ATOM 664 C CA . TRP A 1 87 ? 6.868 -4.063 -21.378 1.00 88.00 87 TRP A CA 1
ATOM 665 C C . TRP A 1 87 ? 6.209 -5.302 -20.783 1.00 88.00 87 TRP A C 1
ATOM 667 O O . TRP A 1 87 ? 6.702 -6.408 -20.958 1.00 88.00 87 TRP A O 1
ATOM 677 N N . TRP A 1 88 ? 5.060 -5.127 -20.134 1.00 84.44 88 TRP A N 1
ATOM 678 C CA . TRP A 1 88 ? 4.235 -6.241 -19.655 1.00 84.44 88 TRP A CA 1
ATOM 679 C C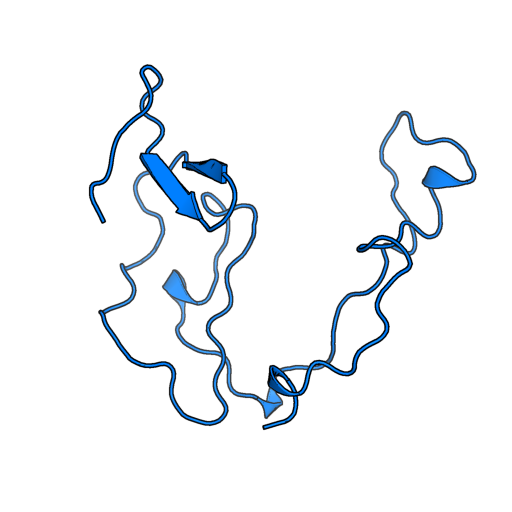 . TRP A 1 88 ? 4.928 -7.178 -18.643 1.00 84.44 88 TRP A C 1
ATOM 681 O O . TRP A 1 88 ? 5.119 -8.371 -18.886 1.00 84.44 88 TRP A O 1
ATOM 691 N N . ILE A 1 89 ? 5.266 -6.644 -17.466 1.00 87.44 89 ILE A N 1
ATOM 692 C CA . ILE A 1 89 ? 5.789 -7.447 -16.351 1.00 87.44 89 ILE A CA 1
ATOM 693 C C . ILE A 1 89 ? 4.600 -7.970 -15.532 1.00 87.44 89 ILE A C 1
ATOM 695 O O . ILE A 1 89 ? 3.880 -7.161 -14.938 1.00 87.44 89 ILE A O 1
ATOM 699 N N . PRO A 1 90 ? 4.355 -9.287 -15.469 1.00 82.81 90 PRO A N 1
ATOM 700 C CA . PRO A 1 90 ? 3.265 -9.821 -14.665 1.00 82.81 90 PRO A CA 1
ATOM 701 C C . PRO A 1 90 ? 3.594 -9.699 -13.167 1.00 82.81 90 PRO A C 1
ATOM 703 O O . PRO A 1 90 ? 4.719 -9.969 -12.750 1.00 82.81 90 PRO A O 1
ATOM 706 N N . LEU A 1 91 ? 2.617 -9.299 -12.341 1.00 80.62 91 LEU A N 1
ATOM 707 C CA . LEU A 1 91 ? 2.810 -9.163 -10.883 1.00 80.62 91 LEU A CA 1
ATOM 708 C C . LEU A 1 91 ? 2.740 -10.507 -10.133 1.00 80.62 91 LEU A C 1
ATOM 710 O O . LEU A 1 91 ? 3.069 -10.578 -8.952 1.00 80.62 91 LEU A O 1
ATOM 714 N N . ARG A 1 92 ? 2.316 -11.577 -10.812 1.00 73.19 92 ARG A N 1
ATOM 715 C CA . ARG A 1 92 ? 2.396 -12.969 -10.349 1.00 73.19 92 ARG A CA 1
ATOM 716 C C . ARG A 1 92 ? 2.848 -13.858 -11.502 1.00 73.19 92 ARG A C 1
ATOM 718 O O . ARG A 1 92 ? 2.569 -13.541 -12.655 1.00 73.19 92 ARG A O 1
ATOM 725 N N . ALA A 1 93 ? 3.513 -14.974 -11.198 1.00 56.59 93 ALA A N 1
ATOM 726 C CA . ALA A 1 93 ? 3.686 -16.037 -12.185 1.00 56.59 93 ALA A CA 1
ATOM 727 C C . ALA A 1 93 ? 2.300 -16.435 -12.724 1.00 56.59 93 ALA A C 1
ATOM 729 O O . ALA A 1 93 ? 1.329 -16.419 -11.971 1.00 56.59 93 ALA A O 1
ATOM 730 N N . ALA A 1 94 ? 2.197 -16.731 -14.019 1.00 50.22 94 ALA A N 1
ATOM 731 C CA . ALA A 1 94 ? 0.935 -16.900 -14.749 1.00 50.22 94 ALA A CA 1
ATOM 732 C C . ALA A 1 94 ? 0.061 -18.096 -14.302 1.00 50.22 94 ALA A C 1
ATOM 734 O O . ALA A 1 94 ? -0.895 -18.442 -14.988 1.00 50.22 94 ALA A O 1
ATOM 735 N N . GLU A 1 95 ? 0.346 -18.710 -13.157 1.00 47.84 95 GLU A N 1
ATOM 736 C CA . GLU A 1 95 ? -0.409 -19.825 -12.603 1.00 47.84 95 GLU A CA 1
ATOM 737 C C . GLU A 1 95 ? -1.089 -19.385 -11.304 1.00 47.84 95 GLU A C 1
ATOM 739 O O . GLU A 1 95 ? -0.486 -19.337 -10.238 1.00 47.84 95 GLU A O 1
ATOM 744 N N . GLU A 1 96 ? -2.334 -18.937 -11.464 1.00 48.97 96 GLU A N 1
ATOM 745 C CA . GLU A 1 96 ? -3.517 -19.203 -10.629 1.00 48.97 96 GLU A CA 1
ATOM 746 C C . GLU A 1 96 ? -4.521 -18.064 -10.829 1.00 48.97 96 GLU A C 1
ATOM 748 O O . GLU A 1 96 ? -4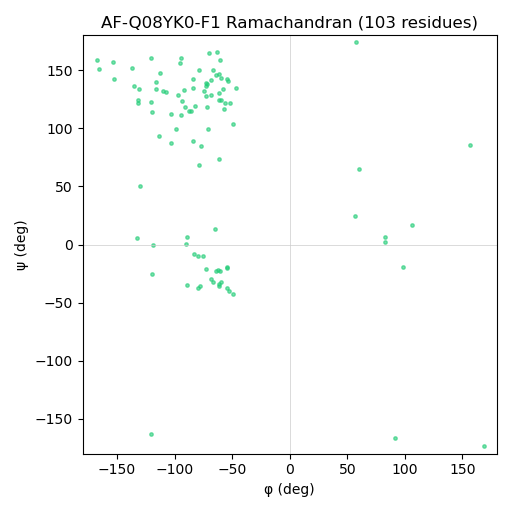.582 -17.051 -10.121 1.00 48.97 96 GLU A O 1
ATOM 753 N N . GLU A 1 97 ? -5.315 -18.243 -11.878 1.00 56.59 97 GLU A N 1
ATOM 754 C CA . GLU A 1 97 ? -6.497 -17.460 -12.177 1.00 56.59 97 GLU A CA 1
ATOM 755 C C . GLU A 1 97 ? -7.634 -17.933 -11.261 1.00 56.59 97 GLU A C 1
ATOM 757 O O . GLU A 1 97 ? -8.441 -18.789 -11.606 1.00 56.59 97 GLU A O 1
ATOM 762 N N . ALA A 1 98 ? -7.680 -17.391 -10.047 1.00 45.78 98 ALA A N 1
ATOM 763 C CA . ALA A 1 98 ? -8.847 -17.505 -9.187 1.00 45.78 98 ALA A CA 1
ATOM 764 C C . ALA A 1 98 ? -9.356 -16.103 -8.857 1.00 45.78 98 ALA A C 1
ATOM 766 O O . ALA A 1 98 ? -8.633 -15.259 -8.321 1.00 45.78 98 ALA A O 1
ATOM 767 N N . SER A 1 99 ? -10.624 -15.864 -9.189 1.00 52.34 99 SER A N 1
ATOM 768 C CA . SER A 1 99 ? -11.437 -14.811 -8.589 1.00 52.34 99 SER A CA 1
ATOM 769 C C . SER A 1 99 ? -11.310 -14.928 -7.068 1.00 52.34 99 SER A C 1
ATOM 771 O O . SER A 1 99 ? -11.836 -15.866 -6.468 1.00 52.34 99 SER A O 1
ATOM 773 N N . ASP A 1 100 ? -10.533 -14.042 -6.440 1.00 54.00 100 ASP A N 1
ATOM 774 C CA . ASP A 1 100 ? -10.357 -14.076 -4.992 1.00 54.00 100 ASP A CA 1
ATOM 775 C C . ASP A 1 100 ? -11.667 -13.616 -4.351 1.00 54.00 100 ASP A C 1
ATOM 777 O O . ASP A 1 100 ? -11.966 -12.421 -4.276 1.00 54.00 100 ASP A O 1
ATOM 781 N N . ALA A 1 101 ? -12.467 -14.585 -3.902 1.00 55.12 101 ALA A N 1
ATOM 782 C CA . ALA A 1 101 ? -13.778 -14.356 -3.308 1.00 55.12 101 ALA A CA 1
ATOM 783 C C . ALA A 1 101 ? -13.739 -13.367 -2.122 1.00 55.12 101 ALA A C 1
ATOM 785 O O . ALA A 1 101 ? -14.761 -12.756 -1.798 1.00 55.12 101 ALA A O 1
ATOM 786 N N . ARG A 1 102 ? -12.562 -13.146 -1.514 1.00 56.41 102 ARG A N 1
ATOM 787 C CA . ARG A 1 102 ? -12.328 -12.155 -0.447 1.00 56.41 102 ARG A CA 1
ATOM 788 C C . ARG A 1 102 ? -12.529 -10.704 -0.900 1.00 56.41 102 ARG A C 1
ATOM 790 O O . ARG A 1 102 ? -12.817 -9.843 -0.075 1.00 56.41 102 ARG A O 1
ATOM 797 N N . LEU A 1 103 ? -12.422 -10.419 -2.198 1.00 51.12 103 LEU A N 1
ATOM 798 C CA . LEU A 1 103 ? -12.693 -9.091 -2.766 1.00 51.12 103 LEU A CA 1
ATOM 799 C C . LEU A 1 103 ? -14.164 -8.909 -3.181 1.00 51.12 103 LEU A C 1
ATOM 801 O O . LEU A 1 103 ? -14.533 -7.858 -3.703 1.00 51.12 103 LEU A O 1
ATOM 805 N N . THR A 1 104 ? -15.016 -9.920 -2.994 1.00 50.31 104 THR A N 1
ATOM 806 C CA . THR A 1 104 ? -16.399 -9.930 -3.514 1.00 50.31 104 THR A CA 1
ATOM 807 C C . THR A 1 104 ? -17.488 -10.017 -2.441 1.00 50.31 104 THR A C 1
ATOM 809 O O . THR A 1 104 ? -18.663 -9.999 -2.796 1.00 50.31 104 THR A O 1
ATOM 812 N N . ARG A 1 105 ? -17.128 -10.087 -1.151 1.00 48.44 105 ARG A N 1
ATOM 813 C CA . ARG A 1 105 ? -18.069 -10.105 -0.016 1.00 48.44 105 ARG A CA 1
ATOM 814 C C . ARG A 1 105 ? -17.994 -8.835 0.820 1.00 48.44 105 ARG A C 1
ATOM 816 O O . ARG A 1 105 ? -16.879 -8.290 0.952 1.00 48.44 105 ARG A O 1
#

pLDDT: mean 77.92, std 14.73, range [41.56, 97.06]

Solvent-accessible surface area (backbone atoms only — not comparable to full-atom values): 7048 Å² total; per-residue (Å²): 130,90,75,50,65,48,100,86,70,24,43,42,44,82,51,95,95,47,78,42,79,37,68,78,50,95,78,66,52,55,80,69,72,93,75,78,79,54,88,52,44,39,85,52,79,50,88,56,60,60,79,47,93,32,29,50,62,76,47,69,44,52,56,89,76,61,89,77,80,91,59,58,43,68,66,53,89,62,85,93,54,50,82,67,66,27,38,62,39,63,74,56,75,95,80,76,95,62,86,62,64,81,82,74,94

Nearest PDB structures (foldseek):
  4k8w-assembly1_A-2  TM=5.495E-01  e=7.337E-02  Streptococcus pyogenes
  4n31-assembly1_A  TM=5.437E-01  e=9.407E-02  Streptococcus pyogenes
  7evp-assembly1_B  TM=3.631E-01  e=7.292E+00  Staphylococcus aureus

InterPro domains:
  IPR000223 Peptidase S26A, signal peptidase I [PTHR43390] (33-77)
  IPR000223 Peptidase S26A, signal peptidase I [TIGR02227] (35-75)
  IPR019533 Peptidase S26 [PF10502] (33-73)
  IPR019533 Peptidase S26 [cd06530] (42-70)
  IPR019758 Peptidase S26A, signal peptidase I, conserved site [PS00761] (42-55)
  IPR036286 LexA/Signal peptidase-like superfamily [SSF51306] (13-79)

Sequence (105 aa):
MPQGFTQEGARLEYLPGAPHPLHPDPGQGPALEDGVVPPRHYLVLGDHRGNSSDSRAWGFVPRENLLGRAVAIPYSPREGLSGRERWWIPLRAAEEEASDARLTR

Organism: Stigmatella aurantiaca (strain DW4/3-1) (NCBI:txid378806)

Mean predicted aligned error: 10.13 Å

Radius of gyration: 17.48 Å; Cα contacts (8 Å, |Δi|>4): 108; chains: 1; bounding box: 40×28×45 Å

Secondary structure (DSSP, 8-state):
----B-TTSPEEEEETTEEEEE-PPTT-SSPPPS-PPPTTEE----SSGGG--SHHHH-PEEGGG------EEEE---TT--TTTTEEEESS-S------GGG--